Protein AF-A0A973GDD1-F1 (afdb_monomer)

Solvent-accessible surface area (backbone atoms only — not comparable to full-atom values): 6122 Å² total; per-residue (Å²): 122,70,70,61,58,56,52,54,52,53,53,53,52,52,52,49,49,51,52,50,52,51,52,53,58,52,53,63,70,67,61,69,70,76,67,68,74,70,73,69,79,58,61,94,90,60,56,92,89,42,54,44,82,76,46,77,49,93,48,73,34,92,45,42,87,73,29,75,64,55,65,81,48,74,72,42,87,89,47,79,54,43,32,33,43,50,96,47,18,27,25,37,30,31,64,56,78,80,77,128

Radius of gyration: 26.96 Å; Cα contacts (8 Å, |Δi|>4): 95; chains: 1; bounding box: 59×22×77 Å

Secondary structure (DSSP, 8-state):
-HHHHHHHHHHHHHHHHHHHHHHHHHHHTT-------------TT--TTSEEEEEEEEEE-SSGGG-PPPHHHHT-TTS--EEEEETTEEEEEEE-----

Sequence (100 aa):
MVYILKKFIVVFFICAVIAVVGYVMTRDALFDESVAQESESLPLGYTLEKYTVIETTNIACKEHEECITSAEYLVRSNCPYTSLCLEKKCTVVCPQYVGE

Foldseek 3Di:
DVVVVVVVVVVVVVVVVCVVVVVVVVVVVVPPDPPPPVCLPDPPPDDPVFKDWDDWDPDFADHQVVADDDVVQVPDPPFPWGWGQDPRTTTIIGGHDPDD

Mean predicted aligned error: 16.18 Å

pLDDT: mean 72.96, std 16.08, range [41.31, 92.56]

Nearest PDB structures (foldseek):
  6tvn-assembly1_A  TM=2.686E-01  e=8.799E+00  Homo sapiens

Structure (mmCIF, N/CA/C/O backbone):
data_AF-A0A973GDD1-F1
#
_entry.id   AF-A0A973GDD1-F1
#
loop_
_atom_site.group_PDB
_atom_site.id
_atom_site.type_symbol
_atom_site.label_atom_id
_atom_site.label_alt_id
_atom_site.label_comp_id
_atom_site.label_asym_id
_atom_site.label_entity_id
_atom_site.label_seq_id
_atom_site.pdbx_PDB_ins_code
_atom_site.Cartn_x
_atom_site.Cartn_y
_atom_site.Cartn_z
_at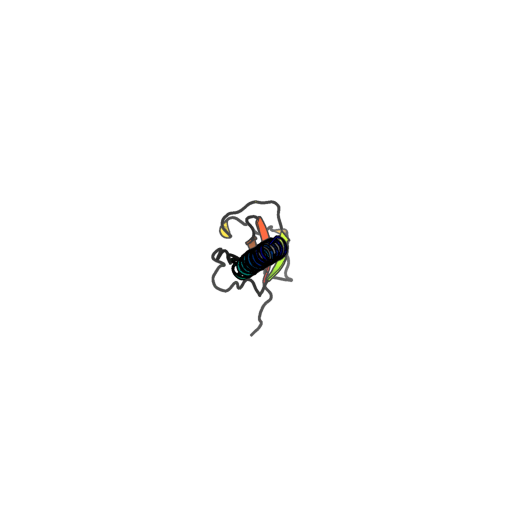om_site.occupancy
_atom_site.B_iso_or_equiv
_atom_site.auth_seq_id
_atom_site.auth_comp_id
_atom_site.auth_asym_id
_atom_site.auth_atom_id
_atom_site.pdbx_PDB_model_num
ATOM 1 N N . MET A 1 1 ? -45.766 3.185 54.695 1.00 55.22 1 MET A N 1
ATOM 2 C CA . MET A 1 1 ? -45.015 4.224 53.945 1.00 55.22 1 MET A CA 1
ATOM 3 C C . MET A 1 1 ? -43.726 3.731 53.265 1.00 55.22 1 MET A C 1
ATOM 5 O O . MET A 1 1 ? -43.352 4.313 52.260 1.00 55.22 1 MET A O 1
ATOM 9 N N . VAL A 1 2 ? -43.076 2.644 53.708 1.00 57.88 2 VAL A N 1
ATOM 10 C CA . VAL A 1 2 ? -41.778 2.166 53.156 1.00 57.88 2 VAL A CA 1
ATOM 11 C C . VAL A 1 2 ? -41.860 1.550 51.738 1.00 57.88 2 VAL A C 1
ATOM 13 O O . VAL A 1 2 ? -40.905 1.622 50.968 1.00 57.88 2 VAL A O 1
ATOM 16 N N . TYR A 1 3 ? -43.009 0.990 51.342 1.00 57.78 3 TYR A N 1
ATOM 17 C CA . TYR A 1 3 ? -43.179 0.323 50.036 1.00 57.78 3 TYR A CA 1
ATOM 18 C C . TYR A 1 3 ? -43.213 1.273 48.833 1.00 57.78 3 TYR A C 1
ATOM 20 O O . TYR A 1 3 ? -42.822 0.887 47.734 1.00 57.78 3 TYR A O 1
ATOM 28 N N . ILE A 1 4 ? -43.663 2.513 49.033 1.00 59.56 4 ILE A N 1
ATOM 29 C CA . ILE A 1 4 ? -43.745 3.515 47.963 1.00 59.56 4 ILE A CA 1
ATOM 30 C C . ILE A 1 4 ? -42.332 4.002 47.619 1.00 59.56 4 ILE A C 1
ATOM 32 O O . ILE A 1 4 ? -41.975 4.057 46.447 1.00 59.56 4 ILE A O 1
ATOM 36 N N . LEU A 1 5 ? -41.483 4.217 48.631 1.00 61.12 5 LEU A N 1
ATOM 37 C CA . LEU A 1 5 ? -40.094 4.642 48.449 1.00 61.12 5 LEU A CA 1
ATOM 38 C C . LEU A 1 5 ? -39.258 3.600 47.682 1.00 61.12 5 LEU A C 1
ATOM 40 O O . LEU A 1 5 ? -38.523 3.955 46.765 1.00 61.12 5 LEU A O 1
ATOM 44 N N . LYS A 1 6 ? -39.431 2.302 47.981 1.00 60.25 6 LYS A N 1
ATOM 45 C CA . LYS A 1 6 ? -38.770 1.216 47.229 1.00 60.25 6 LYS A CA 1
ATOM 46 C C . LYS A 1 6 ? -39.182 1.181 45.754 1.00 60.25 6 LYS A C 1
ATOM 48 O O . LYS A 1 6 ? -38.331 0.942 44.904 1.00 60.25 6 LYS A O 1
ATOM 53 N N . LYS A 1 7 ? -40.455 1.444 45.435 1.00 66.00 7 LYS A N 1
ATOM 54 C CA . LYS A 1 7 ? -40.934 1.485 44.042 1.00 66.00 7 LYS A CA 1
ATOM 55 C C . LYS A 1 7 ? -40.334 2.656 43.260 1.00 66.00 7 LYS A C 1
ATOM 57 O O . LYS A 1 7 ? -39.930 2.458 42.121 1.00 66.00 7 LYS A O 1
ATOM 62 N N . PHE A 1 8 ? -40.207 3.830 43.878 1.00 68.88 8 PHE A N 1
ATOM 63 C CA . PHE A 1 8 ? -39.562 4.988 43.247 1.00 68.88 8 PHE A CA 1
ATOM 64 C C . PHE A 1 8 ? -38.083 4.744 42.934 1.00 68.88 8 PHE A C 1
ATOM 66 O O . PHE A 1 8 ? -37.623 5.100 41.853 1.00 68.88 8 PHE A O 1
ATOM 73 N N . ILE A 1 9 ? -37.359 4.076 43.837 1.00 73.25 9 ILE A N 1
ATOM 74 C CA . ILE A 1 9 ? -35.949 3.726 43.622 1.00 73.25 9 ILE A CA 1
ATOM 75 C C . ILE A 1 9 ? -35.810 2.771 42.429 1.00 73.25 9 ILE A C 1
ATOM 77 O O . ILE A 1 9 ? -34.996 3.013 41.544 1.00 73.25 9 ILE A O 1
ATOM 81 N N . VAL A 1 10 ? -36.642 1.727 42.354 1.00 75.31 10 VAL A N 1
ATOM 82 C CA . VAL A 1 10 ? -36.601 0.757 41.245 1.00 75.31 10 VAL A CA 1
ATOM 83 C C . VAL A 1 10 ? -36.898 1.424 39.899 1.00 75.31 10 VAL A C 1
ATOM 85 O O . VAL A 1 10 ? -36.184 1.177 38.932 1.00 75.31 10 VAL A O 1
ATOM 88 N N . VAL A 1 11 ? -37.892 2.315 39.835 1.00 79.06 11 VAL A N 1
ATOM 89 C CA . VAL A 1 11 ? -38.217 3.057 38.604 1.00 79.06 11 VAL A CA 1
ATOM 90 C C . VAL A 1 11 ? -37.056 3.956 38.173 1.00 79.06 11 VAL A C 1
ATOM 92 O O . VAL A 1 11 ? -36.720 3.993 36.993 1.00 79.06 11 VAL A O 1
ATOM 95 N N . PHE A 1 12 ? -36.393 4.627 39.118 1.00 80.38 12 PHE A N 1
ATOM 96 C CA . PHE A 1 12 ? -35.248 5.485 38.816 1.00 80.38 12 PHE A CA 1
ATOM 97 C C . PHE A 1 12 ? -34.060 4.691 38.253 1.00 80.38 12 PHE A C 1
ATOM 99 O O . PHE A 1 12 ? -33.465 5.099 37.258 1.00 80.38 12 PHE A O 1
ATOM 106 N N . PHE A 1 13 ? -33.759 3.523 38.833 1.00 80.19 13 PHE A N 1
ATOM 107 C CA . PHE A 1 13 ? -32.713 2.634 38.321 1.00 80.19 13 PHE A CA 1
ATOM 108 C C . PHE A 1 13 ? -33.037 2.102 36.923 1.00 80.19 13 PHE A C 1
ATOM 110 O O . PHE A 1 13 ? -32.158 2.088 36.067 1.00 80.19 13 PHE A O 1
ATOM 117 N N . ILE A 1 14 ? -34.290 1.718 36.661 1.00 82.31 14 ILE A N 1
ATOM 118 C CA . ILE A 1 14 ? -34.704 1.242 35.334 1.00 82.31 14 ILE A CA 1
ATOM 119 C C . ILE A 1 14 ? -34.560 2.361 34.293 1.00 82.31 14 ILE A C 1
ATOM 121 O O . ILE A 1 14 ? -33.971 2.131 33.239 1.00 82.31 14 ILE A O 1
ATOM 125 N N . CYS A 1 15 ? -35.012 3.583 34.593 1.00 83.38 15 CYS A N 1
ATOM 126 C CA . CYS A 1 15 ? -34.848 4.724 33.688 1.00 83.38 15 CYS A CA 1
ATOM 127 C C . CYS A 1 15 ? -33.373 5.065 33.437 1.00 83.38 15 CYS A C 1
ATOM 129 O O . CYS A 1 15 ? -32.999 5.335 32.298 1.00 83.38 15 CYS A O 1
ATOM 131 N N . ALA A 1 16 ? -32.528 5.017 34.472 1.00 83.25 16 ALA A N 1
ATOM 132 C CA . ALA A 1 16 ? -31.095 5.262 34.336 1.00 83.25 16 ALA A CA 1
ATOM 133 C C . ALA A 1 16 ? -30.419 4.202 33.453 1.00 83.25 16 ALA A C 1
ATOM 135 O O . ALA A 1 16 ? -29.636 4.550 32.575 1.00 83.25 16 ALA A O 1
ATOM 136 N N . VAL A 1 17 ? -30.760 2.921 33.627 1.00 84.25 17 VAL A N 1
ATOM 137 C CA . VAL A 1 17 ? -30.228 1.835 32.790 1.00 84.25 17 VAL A CA 1
ATOM 138 C C . VAL A 1 17 ? -30.687 1.987 31.341 1.00 84.25 17 VAL A C 1
ATOM 140 O O . VAL A 1 17 ? -29.860 1.883 30.444 1.00 84.25 17 VAL A O 1
ATOM 143 N N . ILE A 1 18 ? -31.963 2.300 31.090 1.00 84.12 18 ILE A N 1
ATOM 144 C CA . ILE A 1 18 ? -32.472 2.529 29.727 1.00 84.12 18 ILE A CA 1
ATOM 145 C C . ILE A 1 18 ? -31.769 3.727 29.075 1.00 84.12 18 ILE A C 1
ATOM 147 O O . ILE A 1 18 ? -31.382 3.640 27.912 1.00 84.12 18 ILE A O 1
ATOM 151 N N . ALA A 1 19 ? -31.550 4.817 29.816 1.00 82.31 19 ALA A N 1
ATOM 152 C CA . ALA A 1 19 ? -30.832 5.986 29.314 1.00 82.31 19 ALA A CA 1
ATOM 153 C C . ALA A 1 19 ? -29.366 5.662 28.982 1.00 82.31 19 ALA A C 1
ATOM 155 O O . ALA A 1 19 ? -28.879 6.059 27.927 1.00 82.31 19 ALA A O 1
ATOM 156 N N . VAL A 1 20 ? -28.676 4.905 29.843 1.00 83.75 20 VAL A N 1
ATOM 157 C CA . VAL A 1 20 ? -27.283 4.487 29.617 1.00 83.75 20 VAL A CA 1
ATOM 158 C C . VAL A 1 20 ? -27.181 3.521 28.437 1.00 83.75 20 VAL A C 1
ATOM 160 O O . VAL A 1 20 ? -26.336 3.720 27.573 1.00 83.75 20 VAL A O 1
ATOM 163 N N . VAL A 1 21 ? -28.052 2.512 28.351 1.00 80.88 21 VAL A N 1
ATOM 164 C CA . VAL A 1 21 ? -28.062 1.549 27.236 1.00 80.88 21 VAL A CA 1
ATOM 165 C C . VAL A 1 21 ? -28.413 2.246 25.923 1.00 80.88 21 VAL A C 1
ATOM 167 O O . VAL A 1 21 ? -27.740 2.017 24.923 1.00 80.88 21 VAL A O 1
ATOM 170 N N . GLY A 1 22 ? -29.401 3.145 25.929 1.00 73.19 22 GLY A N 1
ATOM 171 C CA . GLY A 1 22 ? -29.742 3.967 24.769 1.00 73.19 22 GLY A CA 1
ATOM 172 C C . GLY A 1 22 ? -28.572 4.836 24.311 1.00 73.19 22 GLY A C 1
ATOM 173 O O . GLY A 1 22 ? -28.275 4.861 23.120 1.00 73.19 22 GLY A O 1
ATOM 174 N N . TYR A 1 23 ? -27.867 5.479 25.249 1.00 73.25 23 TYR A N 1
ATOM 175 C CA . TYR A 1 23 ? -26.682 6.297 24.973 1.00 73.25 23 TYR A CA 1
ATOM 176 C C . TYR A 1 23 ? -25.499 5.480 24.425 1.00 73.25 23 TYR A C 1
ATOM 178 O O . TYR A 1 23 ? -24.810 5.925 23.511 1.00 73.25 23 TYR A O 1
ATOM 186 N N . VAL A 1 24 ? -25.265 4.272 24.950 1.00 70.62 24 VAL A N 1
ATOM 187 C CA . VAL A 1 24 ? -24.233 3.360 24.427 1.00 70.62 24 VAL A CA 1
ATOM 188 C C . VAL A 1 24 ? -24.595 2.899 23.012 1.00 70.62 24 VAL A C 1
ATOM 190 O O . VAL A 1 24 ? -23.775 3.043 22.115 1.00 70.62 24 VAL A O 1
ATOM 193 N N . MET A 1 25 ? -25.842 2.479 22.770 1.00 63.28 25 MET A N 1
ATOM 194 C CA . MET A 1 25 ? -26.287 2.059 21.432 1.00 63.28 25 MET A CA 1
ATOM 195 C C . MET A 1 25 ? -26.243 3.184 20.386 1.00 63.28 25 MET A C 1
ATOM 197 O O . MET A 1 25 ? -26.011 2.916 19.211 1.00 63.28 25 MET A O 1
ATOM 201 N N . THR A 1 26 ? -26.434 4.447 20.784 1.00 59.53 26 THR A N 1
ATOM 202 C CA . THR A 1 26 ? -26.284 5.585 19.856 1.00 59.53 26 THR A CA 1
ATOM 203 C C . THR A 1 26 ? -24.827 5.942 19.572 1.00 59.53 26 THR A C 1
ATOM 205 O O . THR A 1 26 ? -24.557 6.514 18.519 1.00 59.53 26 THR A O 1
ATOM 208 N N . ARG A 1 27 ? -23.876 5.590 20.451 1.00 58.66 27 ARG A N 1
ATOM 209 C CA . ARG A 1 27 ? -22.441 5.760 20.163 1.00 58.66 27 ARG A CA 1
ATOM 210 C C . ARG A 1 27 ? -21.955 4.806 19.080 1.00 58.66 27 ARG A C 1
ATOM 212 O O . ARG A 1 27 ? -21.151 5.228 18.258 1.00 58.66 27 ARG A O 1
ATOM 219 N N . ASP A 1 28 ? -22.447 3.571 19.062 1.00 54.78 28 ASP A N 1
ATOM 220 C CA . ASP A 1 28 ? -22.035 2.582 18.059 1.00 54.78 28 ASP A CA 1
ATOM 221 C C . ASP A 1 28 ? -22.632 2.876 16.668 1.00 54.78 28 ASP A C 1
ATOM 223 O O . ASP A 1 28 ? -22.008 2.574 15.658 1.00 54.78 28 ASP A O 1
ATOM 227 N N . ALA A 1 29 ? -23.789 3.550 16.590 1.00 54.34 29 ALA A N 1
ATOM 228 C CA . ALA A 1 29 ? -24.422 3.944 15.322 1.00 54.34 29 ALA A CA 1
ATOM 229 C C . ALA A 1 29 ? -23.885 5.258 14.707 1.00 54.34 29 ALA A C 1
ATOM 231 O O . ALA A 1 29 ? -24.273 5.616 13.599 1.00 54.34 29 ALA A O 1
ATOM 232 N N . LEU A 1 30 ? -23.015 5.987 15.417 1.00 52.69 30 LEU A N 1
ATOM 233 C CA . LEU A 1 30 ? -22.268 7.144 14.894 1.00 52.69 30 LEU A CA 1
ATOM 234 C C . LEU A 1 30 ? -20.814 6.791 14.547 1.00 52.69 30 LEU A C 1
ATOM 236 O O . LEU A 1 30 ? -20.043 7.668 14.169 1.00 52.69 30 LEU A O 1
ATOM 240 N N . PHE A 1 31 ? -20.458 5.508 14.642 1.00 41.88 31 PHE A N 1
ATOM 241 C CA . PHE A 1 31 ? -19.299 4.933 13.970 1.00 41.88 31 PHE A CA 1
ATOM 242 C C . PHE A 1 31 ? -19.729 4.434 12.582 1.00 41.88 31 PHE A C 1
ATOM 244 O O . PHE A 1 31 ? -19.470 3.298 12.196 1.00 41.88 31 PHE A O 1
ATOM 251 N N . ASP A 1 32 ? -20.393 5.306 11.817 1.00 41.31 32 ASP A N 1
ATOM 252 C CA . ASP A 1 32 ? -20.236 5.259 10.367 1.00 41.31 32 ASP A CA 1
ATOM 253 C C . ASP A 1 32 ? -18.781 5.649 10.132 1.00 41.31 32 ASP A C 1
ATOM 255 O O . ASP A 1 32 ? -18.394 6.813 10.217 1.00 41.31 32 ASP A O 1
ATOM 259 N N . GLU A 1 33 ? -17.943 4.618 10.149 1.00 49.59 33 GLU A N 1
ATOM 260 C CA . GLU A 1 33 ? -16.998 4.356 9.084 1.00 49.59 33 GLU A CA 1
ATOM 261 C C . GLU A 1 33 ? -16.509 5.624 8.372 1.00 49.59 33 GLU A C 1
ATOM 263 O O . GLU A 1 33 ? -16.523 5.734 7.154 1.00 49.59 33 GLU A O 1
ATOM 268 N N . SER A 1 34 ? -15.889 6.535 9.127 1.00 44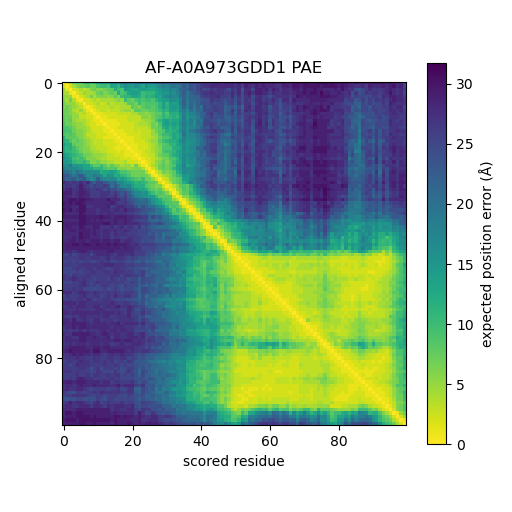.16 34 SER A N 1
ATOM 269 C CA . SER A 1 34 ? -14.753 7.270 8.599 1.00 44.16 34 SER A CA 1
ATOM 270 C C . SER A 1 34 ? -13.601 6.265 8.461 1.00 44.16 34 SER A C 1
ATOM 272 O O . SER A 1 34 ? -12.533 6.424 9.054 1.00 44.16 34 SER A O 1
ATOM 274 N N . VAL A 1 35 ? -13.799 5.231 7.632 1.00 47.19 35 VAL A N 1
ATOM 275 C CA . VAL A 1 35 ? -12.798 4.924 6.626 1.00 47.19 35 VAL A CA 1
ATOM 276 C C . VAL A 1 35 ? -12.691 6.245 5.893 1.00 47.19 35 VAL A C 1
ATOM 278 O O . VAL A 1 35 ? -13.444 6.564 4.977 1.00 47.19 35 VAL A O 1
ATOM 281 N N . ALA A 1 36 ? -11.781 7.080 6.391 1.00 42.59 36 ALA A N 1
ATOM 282 C CA . ALA A 1 36 ? -11.048 7.936 5.513 1.00 42.59 36 ALA A CA 1
ATOM 283 C C . ALA A 1 36 ? -10.567 6.968 4.433 1.00 42.5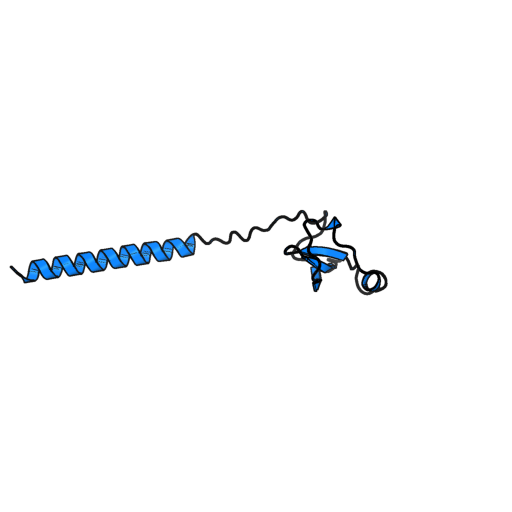9 36 ALA A C 1
ATOM 285 O O . ALA A 1 36 ? -9.577 6.261 4.602 1.00 42.59 36 ALA A O 1
ATOM 286 N N . GLN A 1 37 ? -11.318 6.892 3.333 1.00 43.47 37 GLN A N 1
ATOM 287 C CA . GLN A 1 37 ? -10.687 6.830 2.044 1.00 43.47 37 GLN A CA 1
ATOM 288 C C . GLN A 1 37 ? -9.820 8.077 2.058 1.00 43.47 37 GLN A C 1
ATOM 290 O O . GLN A 1 37 ? -10.253 9.179 1.723 1.00 43.47 37 GLN A O 1
ATOM 295 N N . GLU A 1 38 ? -8.628 7.899 2.631 1.00 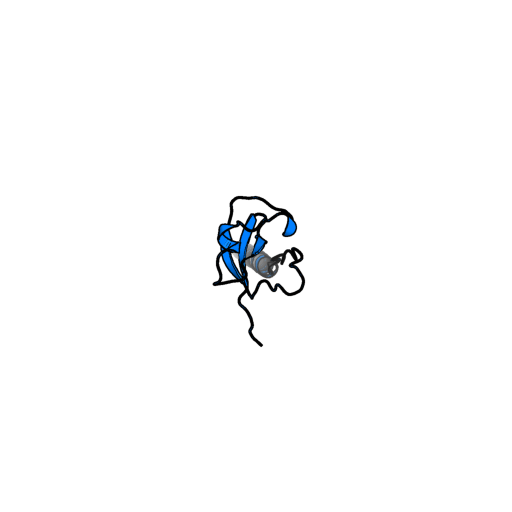43.25 38 GLU A N 1
ATOM 296 C CA . GLU A 1 38 ? -7.455 8.673 2.339 1.00 43.25 38 GLU A CA 1
ATOM 297 C C . GLU A 1 38 ? -7.436 8.589 0.822 1.00 43.25 38 GLU A C 1
ATOM 299 O O . GLU A 1 38 ? -7.048 7.587 0.224 1.00 43.25 38 GLU A O 1
ATOM 304 N N . SER A 1 39 ? -8.023 9.597 0.185 1.00 47.56 39 SER A N 1
ATOM 305 C CA . SER A 1 39 ? -7.805 9.886 -1.210 1.00 47.56 39 SER A CA 1
ATOM 306 C C . SER A 1 39 ? -6.359 10.368 -1.287 1.00 47.56 39 SER A C 1
ATOM 308 O O . SER A 1 39 ? -6.096 11.537 -1.560 1.00 47.56 39 SER A O 1
ATOM 310 N N . GLU A 1 40 ? -5.424 9.475 -0.947 1.00 49.34 40 GLU A N 1
ATOM 311 C CA . GLU A 1 40 ? -4.112 9.433 -1.551 1.00 49.34 40 GLU A CA 1
ATOM 312 C C . GLU A 1 40 ? -4.436 9.432 -3.036 1.00 49.34 40 GLU A C 1
ATOM 314 O O . GLU A 1 40 ? -5.154 8.565 -3.534 1.00 49.34 40 GLU A O 1
ATOM 319 N N . SER A 1 41 ? -4.124 10.543 -3.685 1.00 51.81 41 SER A N 1
ATOM 320 C CA . SER A 1 41 ? -4.499 10.824 -5.057 1.00 51.81 41 SER A CA 1
ATOM 321 C C . SER A 1 41 ? -3.866 9.778 -5.966 1.00 51.81 41 SER A C 1
ATOM 323 O O . SER A 1 41 ? -2.757 9.973 -6.463 1.00 51.81 41 SER A O 1
ATOM 325 N N . LEU A 1 42 ? -4.567 8.659 -6.166 1.00 54.56 42 LEU A N 1
ATOM 326 C CA . LEU A 1 42 ? -4.161 7.639 -7.111 1.00 54.56 42 LEU A CA 1
ATOM 327 C C . LEU A 1 42 ? -4.070 8.293 -8.500 1.00 54.56 42 LEU A C 1
ATOM 329 O O . LEU A 1 42 ? -4.944 9.090 -8.865 1.00 54.56 42 LEU A O 1
ATOM 333 N N . PRO A 1 43 ? -3.024 7.990 -9.289 1.00 55.72 43 PRO A N 1
ATOM 334 C CA . PRO A 1 43 ? -2.897 8.519 -10.640 1.00 55.72 43 PRO A CA 1
ATOM 335 C C . PRO A 1 43 ? -4.142 8.185 -11.479 1.00 55.72 43 PRO A C 1
ATOM 337 O O . PRO A 1 43 ? -4.752 7.124 -11.320 1.00 55.72 43 PRO A O 1
ATOM 340 N N . LEU A 1 44 ? -4.532 9.108 -12.369 1.00 49.44 44 LEU A N 1
ATOM 341 C CA . LEU A 1 44 ? -5.726 9.005 -13.222 1.00 49.44 44 LEU A CA 1
ATOM 342 C C . LEU A 1 44 ? -5.832 7.612 -13.873 1.00 49.44 44 LEU A C 1
ATOM 344 O O . LEU A 1 44 ? -5.003 7.249 -14.704 1.00 49.44 44 LEU A O 1
ATOM 348 N N . GLY A 1 45 ? -6.862 6.846 -13.491 1.00 53.09 45 GLY A N 1
ATOM 349 C CA . GLY A 1 45 ? -7.139 5.500 -14.013 1.00 53.09 45 GLY A CA 1
ATOM 350 C C . GLY A 1 45 ? -6.901 4.346 -13.031 1.00 53.09 45 GLY A C 1
ATOM 351 O O . GLY A 1 45 ? -7.308 3.224 -13.324 1.00 53.09 45 GLY A O 1
ATOM 352 N N . TYR A 1 46 ? -6.316 4.600 -11.857 1.00 52.50 46 TYR A N 1
ATOM 353 C CA . TYR A 1 46 ? -6.175 3.598 -10.799 1.00 52.50 46 TYR A CA 1
ATOM 354 C C . TYR A 1 46 ? -7.344 3.696 -9.812 1.00 52.50 46 TYR A C 1
ATOM 356 O O . TYR A 1 46 ? -7.433 4.626 -9.017 1.00 52.50 46 TYR A O 1
ATOM 364 N N . THR A 1 47 ? -8.259 2.728 -9.851 1.00 58.47 47 THR A N 1
ATOM 365 C CA . THR A 1 47 ? -9.271 2.549 -8.798 1.00 58.47 47 THR A CA 1
ATOM 366 C C . THR A 1 47 ? -8.754 1.544 -7.771 1.00 58.47 47 THR A C 1
ATOM 368 O O . THR A 1 47 ? -8.286 0.475 -8.169 1.00 58.47 47 THR A O 1
ATOM 371 N N . LEU A 1 48 ? -8.907 1.844 -6.474 1.00 57.97 48 LEU A N 1
ATOM 372 C CA . LEU A 1 48 ? -8.583 0.958 -5.337 1.00 57.97 48 LEU A CA 1
ATOM 373 C C . LEU A 1 48 ? -9.147 -0.470 -5.466 1.00 57.97 48 LEU A C 1
ATOM 375 O O . LEU A 1 48 ? -8.626 -1.413 -4.884 1.00 57.97 48 LEU A O 1
ATOM 379 N N . GLU A 1 49 ? -10.183 -0.638 -6.281 1.00 57.66 49 GLU A N 1
ATOM 380 C CA . GLU A 1 49 ? -10.905 -1.893 -6.483 1.00 57.66 49 GLU A CA 1
ATOM 381 C C . GLU A 1 49 ? -10.322 -2.797 -7.587 1.00 57.66 49 GLU A C 1
ATOM 383 O O . GLU A 1 49 ? -10.846 -3.882 -7.826 1.00 57.66 49 GLU A O 1
ATOM 388 N N . LYS A 1 50 ? -9.265 -2.373 -8.298 1.00 71.31 50 LYS A N 1
ATOM 389 C CA . LYS A 1 50 ? -8.781 -3.061 -9.516 1.00 71.31 50 LYS A CA 1
ATOM 390 C C . LYS A 1 50 ? -7.284 -3.354 -9.521 1.00 71.31 50 LYS A C 1
ATOM 392 O O . LYS A 1 50 ? -6.653 -3.359 -10.578 1.00 71.31 50 LYS A O 1
ATOM 397 N N . TYR A 1 51 ? -6.689 -3.616 -8.365 1.00 76.56 51 TYR A N 1
ATOM 398 C CA . TYR A 1 51 ? -5.306 -4.080 -8.302 1.00 76.56 51 TYR A CA 1
ATOM 399 C C . TYR A 1 51 ? -5.132 -5.230 -7.315 1.00 76.56 51 TYR A C 1
ATOM 401 O O . TYR A 1 51 ? -5.826 -5.337 -6.308 1.00 76.56 51 TYR A O 1
ATOM 409 N N . THR A 1 52 ? -4.166 -6.093 -7.610 1.00 84.44 52 THR A N 1
ATOM 410 C CA . THR A 1 52 ? -3.706 -7.142 -6.703 1.00 84.44 52 THR A CA 1
ATOM 411 C C . THR A 1 52 ? -2.409 -6.685 -6.056 1.00 84.44 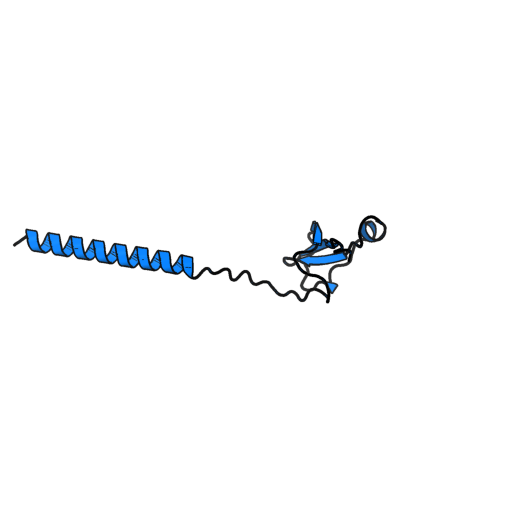52 THR A C 1
ATOM 413 O O . THR A 1 52 ? -1.458 -6.339 -6.759 1.00 84.44 52 THR A O 1
ATOM 416 N N . VAL A 1 53 ? -2.354 -6.703 -4.725 1.00 86.88 53 VAL A N 1
ATOM 417 C CA . VAL A 1 53 ? -1.108 -6.489 -3.981 1.00 86.88 53 VAL A CA 1
ATOM 418 C C . VAL A 1 53 ? -0.229 -7.725 -4.118 1.00 86.88 53 VAL A C 1
ATOM 420 O O . VAL A 1 53 ? -0.663 -8.842 -3.845 1.00 86.88 53 VAL A O 1
ATOM 423 N N . ILE A 1 54 ? 1.004 -7.517 -4.560 1.00 89.44 54 ILE A N 1
ATOM 424 C CA . ILE A 1 54 ? 1.985 -8.579 -4.793 1.00 89.44 54 ILE A CA 1
ATOM 425 C C . ILE A 1 54 ? 2.965 -8.632 -3.632 1.00 89.44 54 ILE A C 1
ATOM 427 O O . ILE A 1 54 ? 3.258 -9.707 -3.114 1.00 89.44 54 ILE A O 1
ATOM 431 N N . GLU A 1 55 ? 3.444 -7.463 -3.212 1.00 89.94 55 GLU A N 1
ATOM 432 C CA . GLU A 1 55 ? 4.416 -7.333 -2.138 1.00 89.94 55 GLU A CA 1
ATOM 433 C C . GLU A 1 55 ? 4.289 -5.971 -1.460 1.00 89.94 55 GLU A C 1
ATOM 435 O O . GLU A 1 55 ? 4.188 -4.951 -2.134 1.00 89.94 55 GLU A O 1
ATOM 440 N N . THR A 1 56 ? 4.359 -5.939 -0.130 1.00 90.06 56 THR A N 1
ATOM 441 C CA . THR A 1 56 ? 4.475 -4.699 0.645 1.00 90.06 56 THR A CA 1
ATOM 442 C C . THR A 1 56 ? 5.873 -4.609 1.231 1.00 90.06 56 THR A C 1
ATOM 444 O O . THR A 1 56 ? 6.299 -5.470 2.000 1.00 90.06 56 THR A O 1
ATOM 447 N N . THR A 1 57 ? 6.587 -3.545 0.883 1.00 88.75 57 THR A N 1
ATOM 448 C CA . THR A 1 57 ? 7.929 -3.283 1.399 1.00 88.75 57 THR A CA 1
ATOM 449 C C . THR A 1 57 ? 7.862 -2.589 2.763 1.00 88.75 57 THR A C 1
ATOM 451 O O . THR A 1 57 ? 6.851 -2.004 3.150 1.00 88.75 57 THR A O 1
ATOM 454 N N . ASN A 1 58 ? 8.969 -2.611 3.509 1.00 90.56 58 ASN A N 1
ATOM 455 C CA . ASN A 1 58 ? 9.100 -1.856 4.763 1.00 90.56 58 ASN A CA 1
ATOM 456 C C . ASN A 1 58 ? 9.548 -0.398 4.548 1.00 90.56 58 ASN A C 1
ATOM 458 O O . ASN A 1 58 ? 9.935 0.274 5.503 1.00 90.56 58 ASN A O 1
ATOM 462 N N . ILE A 1 59 ? 9.533 0.084 3.303 1.00 90.62 59 ILE A N 1
ATOM 463 C CA . ILE A 1 59 ? 9.928 1.448 2.959 1.00 90.62 59 ILE A CA 1
ATOM 464 C C . ILE A 1 59 ? 8.738 2.360 3.231 1.00 90.62 59 ILE A C 1
ATOM 466 O O . ILE A 1 59 ? 7.672 2.170 2.648 1.00 90.62 59 ILE A O 1
ATOM 470 N N . ALA A 1 60 ? 8.926 3.327 4.127 1.00 92.56 60 ALA A N 1
ATOM 471 C CA . ALA A 1 60 ? 7.913 4.329 4.411 1.00 92.56 60 ALA A CA 1
ATOM 472 C C . ALA A 1 60 ? 7.851 5.369 3.285 1.00 92.56 60 ALA A C 1
ATOM 474 O O . ALA A 1 60 ? 8.892 5.795 2.788 1.00 92.56 60 ALA A O 1
ATOM 475 N N . CYS A 1 61 ? 6.643 5.793 2.933 1.00 90.19 61 CYS A N 1
ATOM 476 C CA . CYS A 1 61 ? 6.376 6.790 1.896 1.00 90.19 61 CYS A CA 1
ATOM 477 C C . CYS A 1 61 ? 5.240 7.717 2.340 1.00 90.19 61 CYS A C 1
ATOM 479 O O . CYS A 1 61 ? 4.456 7.362 3.230 1.00 90.19 61 CYS A O 1
ATOM 481 N N . LYS A 1 62 ? 5.168 8.913 1.749 1.00 89.19 62 LYS A N 1
ATOM 482 C CA . LYS A 1 62 ? 4.018 9.819 1.893 1.00 89.19 62 LYS A CA 1
ATOM 483 C C . LYS A 1 62 ? 3.251 9.972 0.588 1.00 89.19 62 LYS A C 1
ATOM 485 O O . LYS A 1 62 ? 2.045 10.165 0.629 1.00 89.19 62 LYS A O 1
ATOM 490 N N . GLU A 1 63 ? 3.956 9.900 -0.534 1.00 84.56 63 GLU A N 1
ATOM 491 C CA . GLU A 1 63 ? 3.394 10.027 -1.872 1.00 84.56 63 GLU A CA 1
ATOM 492 C C . GLU A 1 63 ? 3.767 8.816 -2.734 1.00 84.56 63 GLU A C 1
ATOM 494 O O . GLU A 1 63 ? 4.818 8.193 -2.558 1.00 84.56 63 GLU A O 1
ATOM 499 N N . HIS A 1 64 ? 2.916 8.479 -3.705 1.00 84.56 64 HIS A N 1
ATOM 500 C CA . HIS A 1 64 ? 3.151 7.342 -4.599 1.00 84.56 64 HIS A CA 1
ATOM 501 C C . HIS A 1 64 ? 4.436 7.489 -5.434 1.00 84.56 64 HIS A C 1
ATOM 503 O O . HIS A 1 64 ? 5.094 6.489 -5.713 1.00 84.56 64 HIS A O 1
ATOM 509 N N . GLU A 1 65 ? 4.8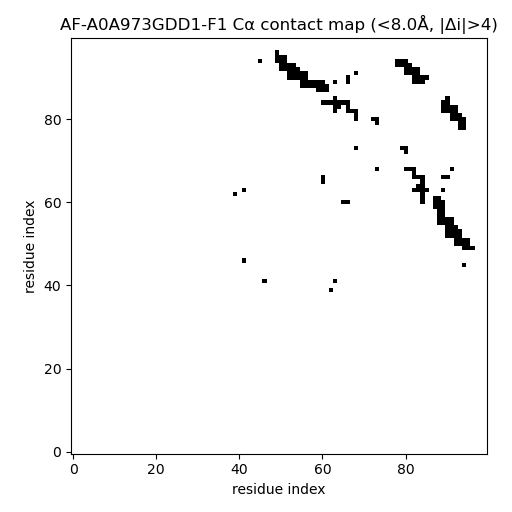20 8.719 -5.794 1.00 84.75 65 GLU A N 1
ATOM 510 C CA . GLU A 1 65 ? 6.027 9.016 -6.583 1.00 84.75 65 GLU A CA 1
ATOM 511 C C . GLU A 1 65 ? 7.331 8.668 -5.845 1.00 84.75 65 GLU A C 1
ATOM 513 O O . GLU A 1 65 ? 8.362 8.441 -6.479 1.00 84.75 65 GLU A O 1
ATOM 518 N N . GLU A 1 66 ? 7.293 8.568 -4.512 1.00 87.62 66 GLU A N 1
ATOM 519 C CA . GLU A 1 66 ? 8.442 8.148 -3.701 1.00 87.62 66 GLU A CA 1
ATOM 520 C C . GLU A 1 66 ? 8.748 6.649 -3.854 1.00 87.62 66 GLU A C 1
ATOM 522 O O . GLU A 1 66 ? 9.853 6.192 -3.545 1.00 87.62 66 GLU A O 1
ATOM 527 N N . CYS A 1 67 ? 7.782 5.864 -4.337 1.00 88.69 67 CYS A N 1
ATOM 528 C CA . CYS A 1 67 ? 7.906 4.422 -4.446 1.00 88.69 67 CYS A CA 1
ATOM 529 C C . CYS A 1 67 ? 8.477 3.999 -5.800 1.00 88.69 67 CYS A C 1
ATOM 531 O O . CYS A 1 67 ? 7.789 3.942 -6.817 1.00 88.69 67 CYS A O 1
ATOM 533 N N . ILE A 1 68 ? 9.749 3.605 -5.799 1.00 88.88 68 ILE A N 1
ATOM 534 C CA . ILE A 1 68 ? 10.416 3.068 -6.987 1.00 88.88 68 ILE A CA 1
ATOM 535 C C . ILE A 1 68 ? 10.042 1.590 -7.158 1.00 88.88 68 ILE A C 1
ATOM 537 O O . ILE A 1 68 ? 10.092 0.799 -6.215 1.00 88.88 68 ILE A O 1
ATOM 541 N N . THR A 1 69 ? 9.673 1.200 -8.378 1.00 87.19 69 THR A N 1
ATOM 542 C CA . THR A 1 69 ? 9.439 -0.212 -8.715 1.00 87.19 69 THR A CA 1
ATOM 543 C C . THR A 1 69 ? 10.772 -0.924 -8.907 1.00 87.19 69 THR A C 1
ATOM 545 O O . THR A 1 69 ? 11.572 -0.531 -9.757 1.00 87.19 69 THR A O 1
ATOM 548 N N . SER A 1 70 ? 11.024 -1.971 -8.116 1.00 85.56 70 SER A N 1
ATOM 549 C CA . SER A 1 70 ? 12.249 -2.766 -8.227 1.00 85.56 70 SER A CA 1
ATOM 550 C C . SER A 1 70 ? 12.393 -3.369 -9.625 1.00 85.56 70 SER A C 1
ATOM 552 O O . SER A 1 70 ? 11.429 -3.858 -10.219 1.00 85.56 70 SER A O 1
ATOM 554 N N . ALA A 1 71 ? 13.627 -3.397 -10.137 1.00 84.81 71 ALA A N 1
ATOM 555 C CA . ALA A 1 71 ? 13.929 -3.900 -11.478 1.00 84.81 71 ALA A CA 1
ATOM 556 C C . ALA A 1 71 ? 13.459 -5.348 -11.705 1.00 84.81 71 ALA A C 1
ATOM 558 O O . ALA A 1 71 ? 13.087 -5.706 -12.818 1.00 84.81 71 ALA A O 1
ATOM 559 N N . GLU A 1 72 ? 13.418 -6.164 -10.649 1.00 85.50 72 GLU A N 1
ATOM 560 C CA . GLU A 1 72 ? 12.921 -7.544 -10.690 1.00 85.50 72 GLU A CA 1
ATOM 561 C C . GLU A 1 72 ? 11.458 -7.665 -11.145 1.00 85.50 72 GLU A C 1
ATOM 563 O O . GLU A 1 72 ? 11.083 -8.679 -11.729 1.00 85.50 72 GLU A O 1
ATOM 568 N N . TYR A 1 73 ? 10.646 -6.635 -10.898 1.00 82.62 73 TYR A N 1
ATOM 569 C CA . TYR A 1 73 ? 9.253 -6.565 -11.324 1.00 82.62 73 TYR A CA 1
ATOM 570 C C . TYR A 1 73 ? 9.130 -5.944 -12.716 1.00 82.62 73 TYR A C 1
ATOM 572 O O . TYR A 1 73 ? 8.300 -6.388 -13.502 1.00 82.62 73 TYR A O 1
ATOM 580 N N . LEU A 1 74 ? 10.014 -5.005 -13.072 1.00 81.44 74 LEU A N 1
ATOM 581 C CA . LEU A 1 74 ? 10.054 -4.390 -14.407 1.00 81.44 74 LEU A CA 1
ATOM 582 C C . LEU A 1 74 ? 10.429 -5.381 -15.521 1.00 81.44 74 LEU A C 1
ATOM 584 O O . LEU A 1 74 ? 10.040 -5.194 -16.670 1.00 81.44 74 LEU A O 1
ATOM 588 N N . VAL A 1 75 ? 11.181 -6.438 -15.198 1.00 84.00 75 VAL A N 1
ATOM 589 C CA . VAL A 1 75 ? 11.561 -7.484 -16.168 1.00 84.00 75 VAL A CA 1
ATOM 590 C C . VAL A 1 75 ? 10.519 -8.596 -16.316 1.00 84.00 75 VAL A C 1
ATOM 592 O O . VAL A 1 75 ? 10.643 -9.434 -17.210 1.00 84.00 75 VAL A O 1
ATOM 595 N N . ARG A 1 76 ? 9.499 -8.647 -15.452 1.00 81.06 76 ARG A N 1
ATOM 596 C CA . ARG A 1 76 ? 8.464 -9.686 -15.501 1.00 81.06 76 ARG A CA 1
ATOM 597 C C . ARG A 1 76 ? 7.355 -9.285 -16.472 1.00 81.06 76 ARG A C 1
ATOM 599 O O . ARG A 1 76 ? 6.728 -8.249 -16.321 1.00 81.06 76 ARG A O 1
ATOM 606 N N . SER A 1 77 ? 7.070 -10.143 -17.450 1.00 76.94 77 SER A N 1
ATOM 607 C CA . SER A 1 77 ? 6.088 -9.858 -18.512 1.00 76.94 77 SER A CA 1
ATOM 608 C C . SER A 1 77 ? 4.649 -10.283 -18.196 1.00 76.94 77 SER A C 1
ATOM 610 O O . SER A 1 77 ? 3.780 -10.164 -19.052 1.00 76.94 77 SER A O 1
ATOM 612 N N . ASN A 1 78 ? 4.380 -10.833 -17.011 1.00 82.50 78 ASN A N 1
ATOM 613 C CA . ASN A 1 78 ? 3.049 -11.333 -16.646 1.00 82.50 78 ASN A CA 1
ATOM 614 C C . ASN A 1 78 ? 2.097 -10.234 -16.151 1.00 82.50 78 ASN A C 1
ATOM 616 O O . ASN A 1 78 ? 0.894 -10.473 -16.105 1.00 82.50 78 ASN A O 1
ATOM 620 N N . CYS A 1 79 ? 2.609 -9.063 -15.764 1.00 83.38 79 CYS A N 1
ATOM 621 C CA . CYS A 1 79 ? 1.789 -7.927 -15.366 1.00 83.38 79 CYS A CA 1
ATOM 622 C C . CYS A 1 79 ? 2.552 -6.601 -15.524 1.00 83.38 79 CYS A C 1
ATOM 624 O O . CYS A 1 79 ? 3.765 -6.582 -15.321 1.00 83.38 79 CYS A O 1
ATOM 626 N N . PRO A 1 80 ? 1.875 -5.483 -15.836 1.00 84.56 80 PRO A N 1
ATOM 627 C CA . PRO A 1 80 ? 2.424 -4.134 -15.697 1.00 84.56 80 PRO A CA 1
ATOM 628 C C . PRO A 1 80 ? 2.551 -3.758 -14.212 1.00 84.56 80 PRO A C 1
ATOM 630 O O . PRO A 1 80 ? 1.734 -3.023 -13.660 1.00 84.56 80 PRO A O 1
ATOM 633 N N . TYR A 1 81 ? 3.559 -4.307 -13.539 1.00 87.00 81 TYR A N 1
ATOM 634 C CA . TYR A 1 81 ? 3.810 -4.000 -12.136 1.00 87.00 81 TYR A CA 1
ATOM 635 C C . TYR A 1 81 ? 4.123 -2.519 -11.928 1.00 87.00 81 TYR A C 1
ATOM 637 O O . TYR A 1 81 ? 4.889 -1.922 -12.684 1.00 87.00 81 TYR A O 1
ATOM 645 N N . THR A 1 82 ? 3.579 -1.957 -10.853 1.00 87.50 82 THR A N 1
ATOM 646 C CA . THR A 1 82 ? 3.895 -0.605 -10.392 1.00 87.50 82 THR A CA 1
ATOM 647 C C . THR A 1 82 ? 3.946 -0.579 -8.871 1.00 87.50 82 THR A C 1
ATOM 649 O O . THR A 1 82 ? 3.255 -1.354 -8.211 1.00 87.50 82 THR A O 1
ATOM 652 N N . SER A 1 83 ? 4.751 0.309 -8.302 1.00 89.19 83 SER A N 1
ATOM 653 C CA . SER A 1 83 ? 4.770 0.557 -6.861 1.00 89.19 83 SER A CA 1
ATOM 654 C C . SER A 1 83 ? 3.869 1.739 -6.524 1.00 89.19 83 SER A C 1
ATOM 656 O O . SER A 1 83 ? 3.948 2.779 -7.170 1.00 89.19 83 SER A O 1
ATOM 658 N N . LEU A 1 84 ? 3.028 1.584 -5.506 1.00 87.62 84 LEU A N 1
ATOM 659 C CA . LEU A 1 84 ? 2.197 2.647 -4.946 1.00 87.62 84 LEU A CA 1
ATOM 660 C C . LEU A 1 84 ? 2.506 2.806 -3.462 1.00 87.62 84 LEU A C 1
ATOM 662 O O . LEU A 1 84 ? 2.835 1.833 -2.781 1.00 87.62 84 LEU A O 1
ATOM 666 N N . CYS A 1 85 ? 2.376 4.027 -2.957 1.00 89.56 85 CYS A N 1
ATOM 667 C CA . CYS A 1 85 ? 2.335 4.247 -1.519 1.00 89.56 85 CYS A CA 1
ATOM 668 C C . CYS A 1 85 ? 0.944 3.850 -1.010 1.00 89.56 85 CYS A C 1
ATOM 670 O O . CYS A 1 85 ? -0.053 4.338 -1.525 1.00 89.56 85 CYS A O 1
ATOM 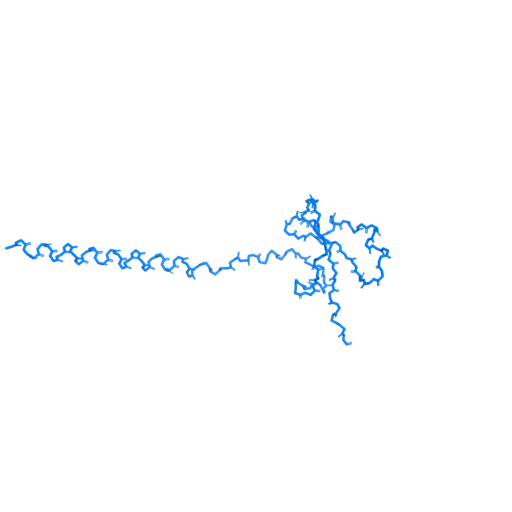672 N N . LEU A 1 86 ? 0.873 2.880 -0.101 1.00 86.06 86 LEU A N 1
ATOM 673 C CA . LEU A 1 86 ? -0.367 2.403 0.509 1.00 86.06 86 LEU A CA 1
ATOM 674 C C . LEU A 1 86 ? -0.114 2.217 2.000 1.00 86.06 86 LEU A C 1
ATOM 676 O O . LEU A 1 86 ? 0.885 1.609 2.385 1.00 86.06 86 LEU A O 1
ATOM 680 N N . GLU A 1 87 ? -0.989 2.759 2.847 1.00 87.50 87 GLU A N 1
ATOM 681 C CA . GLU A 1 87 ? -0.826 2.721 4.310 1.00 87.50 87 GLU A CA 1
ATOM 682 C C . GLU A 1 87 ? 0.560 3.230 4.769 1.00 87.50 87 GLU A C 1
ATOM 684 O O . GLU A 1 87 ? 1.166 2.703 5.709 1.00 87.50 87 GLU A O 1
ATOM 689 N N . LYS A 1 88 ? 1.084 4.260 4.085 1.00 88.44 88 LYS A N 1
ATOM 690 C CA . LYS A 1 88 ? 2.423 4.842 4.308 1.00 88.44 88 LYS A CA 1
ATOM 691 C C . LYS A 1 88 ? 3.580 3.882 4.029 1.00 88.44 88 LYS A C 1
ATOM 693 O O . LYS A 1 88 ? 4.674 4.074 4.565 1.00 88.44 88 LYS A O 1
ATOM 698 N N . LYS A 1 89 ? 3.362 2.847 3.214 1.00 91.00 89 LYS A N 1
ATOM 699 C CA . LYS A 1 89 ? 4.388 1.890 2.787 1.00 91.00 89 LYS A CA 1
ATOM 700 C C . LYS A 1 89 ? 4.367 1.662 1.286 1.00 91.00 89 LYS A C 1
ATOM 702 O O . LYS A 1 89 ? 3.307 1.558 0.671 1.00 91.00 89 LYS A O 1
ATOM 707 N N . CYS A 1 90 ? 5.545 1.509 0.693 1.00 90.50 90 CYS A N 1
ATOM 708 C CA . CYS A 1 90 ? 5.630 1.187 -0.723 1.00 90.50 90 CYS A CA 1
ATOM 709 C C . CYS A 1 90 ? 5.188 -0.252 -0.970 1.00 90.50 90 CYS A C 1
ATOM 711 O O . CYS A 1 90 ? 5.759 -1.198 -0.423 1.00 90.50 90 CYS A O 1
ATOM 713 N N . THR A 1 91 ? 4.187 -0.408 -1.822 1.00 91.00 91 THR A N 1
ATOM 714 C CA . THR A 1 91 ? 3.546 -1.676 -2.136 1.00 91.00 91 THR A CA 1
ATOM 715 C C . THR A 1 91 ? 3.564 -1.890 -3.642 1.00 91.00 91 THR A C 1
ATOM 717 O O . THR A 1 91 ? 3.103 -1.045 -4.405 1.00 91.00 91 THR A O 1
ATOM 720 N N . VAL A 1 92 ? 4.103 -3.026 -4.074 1.00 90.38 92 VAL A N 1
ATOM 721 C CA . VAL A 1 92 ? 4.087 -3.467 -5.466 1.00 90.38 92 VAL A CA 1
ATOM 722 C C . VAL A 1 92 ? 2.707 -4.026 -5.769 1.00 90.38 92 VAL A C 1
ATOM 724 O O . VAL A 1 92 ? 2.252 -4.995 -5.151 1.00 90.38 92 VAL A O 1
ATOM 727 N N . VAL A 1 93 ? 2.048 -3.421 -6.747 1.00 88.12 93 VAL A N 1
ATOM 728 C CA . VAL A 1 93 ? 0.722 -3.808 -7.207 1.00 88.12 93 VAL A CA 1
ATOM 729 C C . VAL A 1 93 ? 0.758 -4.238 -8.667 1.00 88.12 93 VAL A C 1
ATOM 731 O O . VAL A 1 93 ? 1.597 -3.815 -9.463 1.00 88.12 93 VAL A O 1
ATOM 734 N N . CYS A 1 94 ? -0.181 -5.106 -9.011 1.00 86.75 94 CYS A N 1
ATOM 735 C CA . CYS A 1 94 ? -0.464 -5.538 -10.366 1.00 86.75 94 CYS A C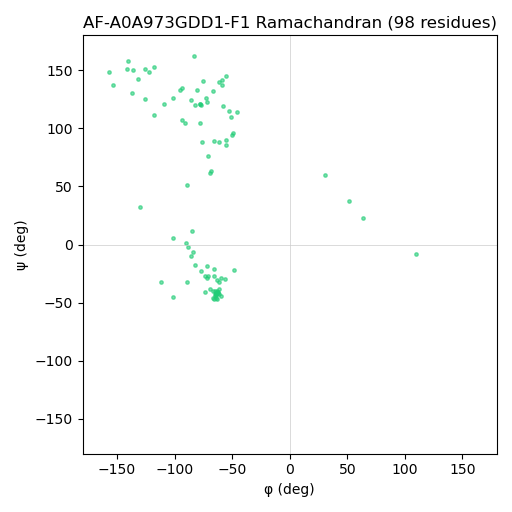A 1
ATOM 736 C C . CYS A 1 94 ? -1.903 -5.118 -10.696 1.00 86.75 94 CYS A C 1
ATOM 738 O O . CYS A 1 94 ? -2.830 -5.648 -10.073 1.00 86.75 94 CYS A O 1
ATOM 740 N N . PRO A 1 95 ? -2.128 -4.156 -11.608 1.00 81.81 95 PRO A N 1
ATOM 741 C CA . PRO A 1 95 ? -3.477 -3.770 -11.983 1.00 81.81 95 PRO A CA 1
ATOM 742 C C . PRO A 1 95 ? -4.154 -4.939 -12.704 1.00 81.81 95 PRO A C 1
ATOM 744 O O . PRO A 1 95 ? -3.589 -5.561 -13.606 1.00 81.81 95 PRO A O 1
ATOM 747 N N . GLN A 1 96 ? -5.378 -5.251 -12.293 1.00 75.12 96 GLN A N 1
ATOM 748 C CA . GLN A 1 96 ? -6.214 -6.204 -13.003 1.00 75.12 96 GLN A CA 1
ATOM 749 C C . GLN A 1 96 ? -6.784 -5.464 -14.208 1.00 75.12 96 GLN A C 1
ATOM 751 O O . GLN A 1 96 ? -7.653 -4.605 -14.060 1.00 75.12 96 GLN A O 1
ATOM 756 N N . TYR A 1 97 ? -6.251 -5.741 -15.398 1.00 62.00 97 TYR A N 1
ATOM 757 C CA . TYR A 1 97 ? -6.799 -5.186 -16.628 1.00 62.00 97 TYR A CA 1
ATOM 758 C C . TYR A 1 97 ? -8.298 -5.4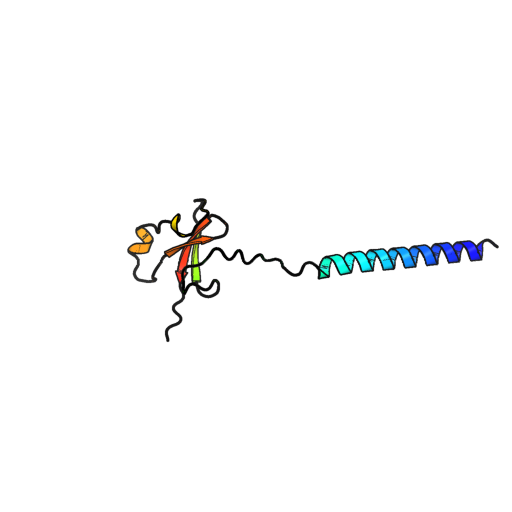87 -16.696 1.00 62.00 97 TYR A C 1
ATOM 760 O O . TYR A 1 97 ? -8.703 -6.642 -16.828 1.00 62.00 97 TYR A O 1
ATOM 768 N N . VAL A 1 98 ? -9.120 -4.440 -16.660 1.00 54.00 98 VAL A N 1
ATOM 769 C CA . VAL A 1 98 ? -10.451 -4.506 -17.257 1.00 54.00 98 VAL A CA 1
ATOM 770 C C . VAL A 1 98 ? -10.194 -4.396 -18.745 1.00 54.00 98 VAL A C 1
ATOM 772 O O . VAL A 1 98 ? -10.061 -3.298 -19.273 1.00 54.00 98 VAL A O 1
ATOM 775 N N . GLY A 1 99 ? -9.967 -5.544 -19.381 1.00 49.41 99 GLY A N 1
ATOM 776 C CA . GLY A 1 99 ? -10.011 -5.615 -20.832 1.00 49.41 99 GLY A CA 1
ATOM 777 C C . GLY A 1 99 ? -11.394 -5.151 -21.274 1.00 49.41 99 GLY A C 1
ATOM 778 O O . GLY A 1 99 ? -12.392 -5.727 -20.836 1.00 49.41 99 GLY A O 1
ATOM 779 N N . GLU A 1 100 ? -11.432 -4.074 -22.055 1.00 42.81 100 GLU A N 1
ATOM 780 C CA . GLU A 1 100 ? -12.572 -3.739 -22.913 1.00 42.81 100 GLU A CA 1
ATOM 781 C C . GLU A 1 100 ? -12.775 -4.823 -23.980 1.00 42.81 100 GLU A C 1
ATOM 783 O O . GLU A 1 100 ? -11.758 -5.358 -24.488 1.00 42.81 100 GLU A O 1
#